Protein AF-A0A1I4DI89-F1 (afdb_monomer_lite)

Foldseek 3Di:
DCPVVVVVVVVVVVVVVVVVVVVVVVVVVVVVVVVVVVVVVVVVVVVVVVVVVVLVVLLVVLLVVLVVQLVVQLVVLLVLLVVLLVVLVVQFDFALDADPVSVVSQCPRPLNDPPCPDPCVPPPPPPPPDPDDPPLPPDDDPPSRCGNNNVSVVVSVVSSVVSSVVSVVVSVVSSCCSNVVDD

pLDDT: mean 76.22, std 13.28, range [42.88, 93.25]

Structure (mmCIF, N/CA/C/O backbone):
data_AF-A0A1I4DI89-F1
#
_entry.id   AF-A0A1I4DI89-F1
#
loop_
_atom_site.group_PDB
_atom_site.id
_atom_site.type_symbol
_atom_site.label_atom_id
_atom_site.label_alt_id
_atom_site.label_comp_id
_atom_site.label_asym_id
_atom_site.label_entity_id
_atom_site.label_seq_id
_atom_site.pdbx_PDB_ins_code
_atom_site.Cartn_x
_atom_site.Cartn_y
_atom_site.Cartn_z
_atom_site.occupancy
_atom_site.B_iso_or_equiv
_atom_site.auth_seq_id
_atom_site.auth_comp_id
_atom_site.auth_asym_id
_atom_site.auth_atom_id
_atom_site.pdbx_PDB_model_num
ATOM 1 N N . MET A 1 1 ? 67.198 -17.061 -73.806 1.00 53.53 1 MET A N 1
ATOM 2 C CA . MET A 1 1 ? 66.002 -17.248 -72.955 1.00 53.53 1 MET A CA 1
ATOM 3 C C . MET A 1 1 ? 66.073 -16.443 -71.632 1.00 53.53 1 MET A C 1
ATOM 5 O O . MET A 1 1 ? 66.069 -17.064 -70.581 1.00 53.53 1 MET A O 1
ATOM 9 N N . PRO A 1 2 ? 66.124 -15.089 -71.623 1.00 57.69 2 PRO A N 1
ATOM 10 C CA . PRO A 1 2 ? 66.008 -14.305 -70.373 1.00 57.69 2 PRO A CA 1
ATOM 11 C C . PRO A 1 2 ? 64.645 -13.605 -70.173 1.00 57.69 2 PRO A C 1
ATOM 13 O O . PRO A 1 2 ? 64.351 -13.119 -69.087 1.00 57.69 2 PRO A O 1
ATOM 16 N N . ILE A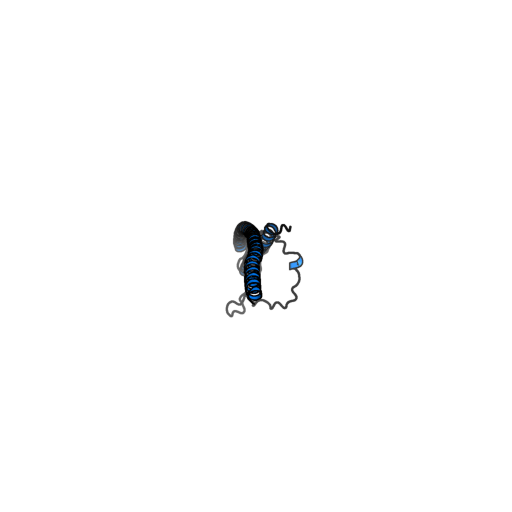 1 3 ? 63.791 -13.556 -71.202 1.00 60.09 3 ILE A N 1
ATOM 17 C CA . ILE A 1 3 ? 62.579 -12.714 -71.211 1.00 60.09 3 ILE A CA 1
ATOM 18 C C . ILE A 1 3 ? 61.465 -13.297 -70.313 1.00 60.09 3 ILE A C 1
ATOM 20 O O . ILE A 1 3 ? 60.725 -12.547 -69.686 1.00 60.09 3 ILE A O 1
ATOM 24 N N . LEU A 1 4 ? 61.396 -14.626 -70.160 1.00 61.16 4 LEU A N 1
ATOM 25 C CA . LEU A 1 4 ? 60.403 -15.305 -69.309 1.00 61.16 4 LEU A CA 1
ATOM 26 C C . LEU A 1 4 ? 60.582 -15.031 -67.801 1.00 61.16 4 LEU A C 1
ATOM 28 O O . LEU A 1 4 ? 59.594 -14.993 -67.073 1.00 61.16 4 LEU A O 1
ATOM 32 N N . GLY A 1 5 ? 61.811 -14.786 -67.329 1.00 71.12 5 GLY A N 1
ATOM 33 C CA . GLY A 1 5 ? 62.081 -14.519 -65.908 1.00 71.12 5 GLY A CA 1
ATOM 34 C C . GLY A 1 5 ? 61.616 -13.134 -65.444 1.00 71.12 5 GLY A C 1
ATOM 35 O O . GLY A 1 5 ? 61.120 -12.984 -64.330 1.00 71.12 5 GLY A O 1
ATOM 36 N N . VAL A 1 6 ? 61.713 -12.128 -66.319 1.00 77.06 6 VAL A N 1
ATOM 37 C CA . VAL A 1 6 ? 61.314 -10.744 -66.008 1.00 77.06 6 VAL A CA 1
ATOM 38 C C . VAL A 1 6 ? 59.792 -10.624 -65.900 1.00 77.06 6 VAL A C 1
ATOM 40 O O . VAL A 1 6 ? 59.288 -10.016 -64.959 1.00 77.06 6 VAL A O 1
ATOM 43 N N . TYR A 1 7 ? 59.047 -11.273 -66.801 1.00 81.00 7 TYR A N 1
ATOM 44 C CA . TYR A 1 7 ? 57.581 -11.290 -66.742 1.00 81.00 7 TYR A CA 1
ATOM 45 C C . TYR A 1 7 ? 57.049 -12.013 -65.499 1.00 81.00 7 TYR A C 1
ATOM 47 O O . TYR A 1 7 ? 56.111 -11.525 -64.871 1.00 81.00 7 TYR A O 1
ATOM 55 N N . GLY A 1 8 ? 57.675 -13.125 -65.093 1.00 81.44 8 GLY A N 1
ATOM 56 C CA . GLY A 1 8 ? 57.306 -13.825 -63.859 1.00 81.44 8 GLY A CA 1
ATOM 57 C C . GLY A 1 8 ? 57.465 -12.950 -62.609 1.00 81.44 8 GLY A C 1
ATOM 58 O O . GLY A 1 8 ? 56.590 -12.944 -61.744 1.00 81.44 8 GLY A O 1
ATOM 59 N N . MET A 1 9 ? 58.535 -12.150 -62.543 1.00 81.31 9 MET A N 1
ATOM 60 C CA . MET A 1 9 ? 58.777 -11.247 -61.414 1.00 81.31 9 MET A CA 1
ATOM 61 C C . MET A 1 9 ? 57.770 -10.086 -61.374 1.00 81.31 9 MET A C 1
ATOM 63 O O . MET A 1 9 ? 57.262 -9.750 -60.306 1.00 81.31 9 MET A O 1
ATOM 67 N N . ILE A 1 10 ? 57.421 -9.514 -62.531 1.00 83.31 10 ILE A N 1
ATOM 68 C CA . ILE A 1 10 ? 56.426 -8.433 -62.621 1.00 83.31 10 ILE A CA 1
ATOM 69 C C . ILE A 1 10 ? 55.045 -8.920 -62.159 1.00 83.31 10 ILE A C 1
ATOM 71 O O . ILE A 1 10 ? 54.380 -8.235 -61.383 1.00 83.31 10 ILE A O 1
ATOM 75 N N . VAL A 1 11 ? 54.625 -10.119 -62.574 1.00 84.00 11 VAL A N 1
ATOM 76 C CA . VAL A 1 11 ? 53.334 -10.695 -62.159 1.00 84.00 11 VAL A CA 1
ATOM 77 C C . VAL A 1 11 ? 53.300 -10.955 -60.651 1.00 84.00 11 VAL A C 1
ATOM 79 O O . VAL A 1 11 ? 52.317 -10.611 -59.997 1.00 84.00 11 VAL A O 1
ATOM 82 N N . ALA A 1 12 ? 54.380 -11.487 -60.071 1.00 80.88 12 ALA A N 1
ATOM 83 C CA . ALA A 1 12 ? 54.461 -11.714 -58.629 1.00 80.88 12 ALA A CA 1
ATOM 84 C C . ALA A 1 12 ? 54.354 -10.407 -57.821 1.00 80.88 12 ALA A C 1
ATOM 86 O O . ALA A 1 12 ? 53.650 -10.360 -56.812 1.00 80.88 12 ALA A O 1
ATOM 87 N N . ILE A 1 13 ? 54.990 -9.328 -58.292 1.00 82.19 13 ILE A N 1
ATOM 88 C CA . ILE A 1 13 ? 54.914 -8.005 -57.657 1.00 82.19 13 ILE A CA 1
ATOM 89 C C . ILE A 1 13 ? 53.491 -7.438 -57.741 1.00 82.19 13 ILE A C 1
ATOM 91 O O . ILE A 1 13 ? 52.970 -6.941 -56.743 1.00 82.19 13 ILE A O 1
ATOM 95 N N . LEU A 1 14 ? 52.826 -7.552 -58.894 1.00 80.75 14 LEU A N 1
ATOM 96 C CA . LEU A 1 14 ? 51.451 -7.069 -59.061 1.00 80.75 14 LEU A CA 1
ATOM 97 C C . LEU A 1 14 ? 50.453 -7.827 -58.173 1.00 80.75 14 LEU A C 1
ATOM 99 O O . LEU A 1 14 ? 49.572 -7.204 -57.581 1.00 80.75 14 LEU A O 1
ATOM 103 N N . ILE A 1 15 ? 50.617 -9.144 -58.016 1.00 80.50 15 ILE A N 1
ATOM 104 C CA . ILE A 1 15 ? 49.782 -9.953 -57.114 1.00 80.50 15 ILE A CA 1
ATOM 105 C C . ILE A 1 15 ? 50.032 -9.567 -55.649 1.00 80.50 15 ILE A C 1
ATOM 107 O O . ILE A 1 15 ? 49.076 -9.414 -54.889 1.00 80.50 15 ILE A O 1
ATOM 111 N N . ALA A 1 16 ? 51.290 -9.355 -55.249 1.00 77.44 16 ALA A N 1
ATOM 112 C CA . ALA A 1 16 ? 51.630 -8.959 -53.881 1.00 77.44 16 ALA A CA 1
ATOM 113 C C . ALA A 1 16 ? 51.066 -7.573 -53.514 1.00 77.44 16 ALA A C 1
ATOM 115 O O . ALA A 1 16 ? 50.508 -7.398 -52.428 1.00 77.44 16 ALA A O 1
ATOM 116 N N . ILE A 1 17 ? 51.149 -6.602 -54.431 1.00 77.25 17 ILE A N 1
ATOM 117 C CA . ILE A 1 17 ? 50.577 -5.261 -54.234 1.00 77.25 17 ILE A CA 1
ATOM 118 C C . ILE A 1 17 ? 49.043 -5.334 -54.203 1.00 77.25 17 ILE A C 1
ATOM 120 O O . ILE A 1 17 ? 48.422 -4.766 -53.303 1.00 77.25 17 ILE A O 1
ATOM 124 N N . GLY A 1 18 ? 48.429 -6.075 -55.132 1.00 73.38 18 GLY A N 1
ATOM 125 C CA . GLY A 1 18 ? 46.977 -6.265 -55.177 1.00 73.38 18 GLY A CA 1
ATOM 126 C C . GLY A 1 18 ? 46.422 -6.928 -53.911 1.00 73.38 18 GLY A C 1
ATOM 127 O O . GLY A 1 18 ? 45.433 -6.455 -53.350 1.00 73.38 18 GLY A O 1
ATOM 128 N N . GLY A 1 19 ? 47.094 -7.968 -53.408 1.00 74.62 19 GLY A N 1
ATOM 129 C CA . GLY A 1 19 ? 46.714 -8.659 -52.173 1.00 74.62 19 GLY A CA 1
ATOM 130 C C . GLY A 1 19 ? 46.839 -7.778 -50.925 1.00 74.62 19 GLY A C 1
ATOM 131 O O . GLY A 1 19 ? 45.929 -7.750 -50.096 1.00 74.62 19 GLY A O 1
ATOM 132 N N . GLY A 1 20 ? 47.926 -7.005 -50.811 1.00 72.38 20 GLY A N 1
ATOM 133 C CA . GLY A 1 20 ? 48.152 -6.114 -49.668 1.00 72.38 20 GLY A CA 1
ATOM 134 C C . GLY A 1 20 ? 47.151 -4.956 -49.583 1.00 72.38 20 GLY A C 1
ATOM 135 O O . GLY A 1 20 ? 46.676 -4.623 -48.495 1.00 72.38 20 GLY A O 1
ATOM 136 N N . VAL A 1 21 ? 46.792 -4.360 -50.726 1.00 76.94 21 VAL A N 1
ATOM 137 C CA . VAL A 1 21 ? 45.795 -3.277 -50.786 1.00 76.94 21 VAL A CA 1
ATOM 138 C C . VAL A 1 21 ? 44.382 -3.819 -50.550 1.00 76.94 21 VAL A C 1
ATOM 140 O O . VAL A 1 21 ? 43.627 -3.227 -49.779 1.00 76.94 21 VAL A O 1
ATOM 143 N N . GLY A 1 22 ? 44.041 -4.973 -51.134 1.00 74.81 22 GLY A N 1
ATOM 144 C CA . GLY A 1 22 ? 42.735 -5.609 -50.947 1.00 74.81 22 GLY A CA 1
ATOM 145 C C . GLY A 1 22 ? 42.428 -5.950 -49.483 1.00 74.81 22 GLY A C 1
ATOM 146 O O . GLY A 1 22 ? 41.329 -5.666 -49.008 1.00 74.81 22 GLY A O 1
ATOM 147 N N . TYR A 1 23 ? 43.409 -6.475 -48.739 1.00 76.00 23 TYR A N 1
ATOM 148 C CA . TYR A 1 23 ? 43.234 -6.814 -47.321 1.00 76.00 23 TYR A CA 1
ATOM 149 C C . TYR A 1 23 ? 42.947 -5.579 -46.455 1.00 76.00 23 TYR A C 1
ATOM 151 O O . TYR A 1 23 ? 42.021 -5.591 -45.645 1.00 76.00 23 TYR A O 1
ATOM 159 N N . LYS A 1 24 ? 43.685 -4.480 -46.667 1.00 75.44 24 LYS A N 1
ATOM 160 C CA . LYS A 1 24 ? 43.487 -3.232 -45.910 1.00 75.44 24 LYS A CA 1
ATOM 161 C C . LYS A 1 24 ? 42.138 -2.574 -46.180 1.00 75.44 24 LYS A C 1
ATOM 163 O O . LYS A 1 24 ? 41.540 -2.021 -45.263 1.00 75.44 24 LYS A O 1
ATOM 168 N N . ILE A 1 25 ? 41.659 -2.626 -47.423 1.00 79.62 25 ILE A N 1
ATOM 169 C CA . ILE A 1 25 ? 40.348 -2.073 -47.778 1.00 79.62 25 ILE A CA 1
ATOM 170 C C . ILE A 1 25 ? 39.237 -2.878 -47.088 1.00 79.62 25 ILE A C 1
ATOM 172 O O . ILE A 1 25 ? 38.353 -2.285 -46.474 1.00 79.62 25 ILE A O 1
ATOM 176 N N . ASN A 1 26 ? 39.312 -4.212 -47.121 1.00 78.69 26 ASN A N 1
ATOM 177 C CA . ASN A 1 26 ? 38.325 -5.078 -46.473 1.00 78.69 26 ASN A CA 1
ATOM 178 C C . ASN A 1 26 ? 38.279 -4.885 -44.944 1.00 78.69 26 ASN A C 1
ATOM 180 O O . ASN A 1 26 ? 37.201 -4.731 -44.374 1.00 78.69 26 ASN A O 1
ATOM 184 N N . ASP A 1 27 ? 39.441 -4.816 -44.291 1.00 77.69 27 ASP A N 1
ATOM 185 C CA . ASP A 1 27 ? 39.551 -4.588 -42.843 1.00 77.69 27 ASP A CA 1
ATOM 186 C C . ASP A 1 27 ? 39.003 -3.208 -42.422 1.00 77.69 27 ASP A C 1
ATOM 188 O O . ASP A 1 27 ? 38.313 -3.059 -41.408 1.00 77.69 27 ASP A O 1
ATOM 192 N N . HIS A 1 28 ? 39.209 -2.182 -43.256 1.00 76.69 28 HIS A N 1
ATOM 193 C CA . HIS A 1 28 ? 38.672 -0.848 -42.994 1.00 76.69 28 HIS A CA 1
ATOM 194 C C . HIS A 1 28 ? 37.136 -0.789 -43.098 1.00 76.69 28 HIS A C 1
ATOM 196 O O . HIS A 1 28 ? 36.488 -0.083 -42.319 1.00 76.69 28 HIS A O 1
ATOM 202 N N . PHE A 1 29 ? 36.531 -1.536 -44.026 1.00 77.75 29 PHE A N 1
ATOM 203 C CA . PHE A 1 29 ? 35.072 -1.645 -44.107 1.00 77.75 29 PHE A CA 1
ATOM 204 C C . PHE A 1 29 ? 34.492 -2.502 -42.972 1.00 77.75 29 PHE A C 1
ATOM 206 O O . PHE A 1 29 ? 33.477 -2.123 -42.386 1.00 77.75 29 PHE A O 1
ATOM 213 N N . ALA A 1 30 ? 35.158 -3.601 -42.602 1.00 75.88 30 ALA A N 1
ATOM 214 C CA . ALA A 1 30 ? 34.738 -4.457 -41.492 1.00 75.88 30 ALA A CA 1
ATOM 215 C C . ALA A 1 30 ? 34.727 -3.704 -40.147 1.00 75.88 30 ALA A C 1
ATOM 217 O O . ALA A 1 30 ? 33.738 -3.746 -39.415 1.00 75.88 30 ALA A O 1
ATOM 218 N N . SER A 1 31 ? 35.781 -2.939 -39.854 1.00 78.00 31 SER A N 1
ATOM 219 C CA . SER A 1 31 ? 35.895 -2.131 -38.628 1.00 78.00 31 SER A CA 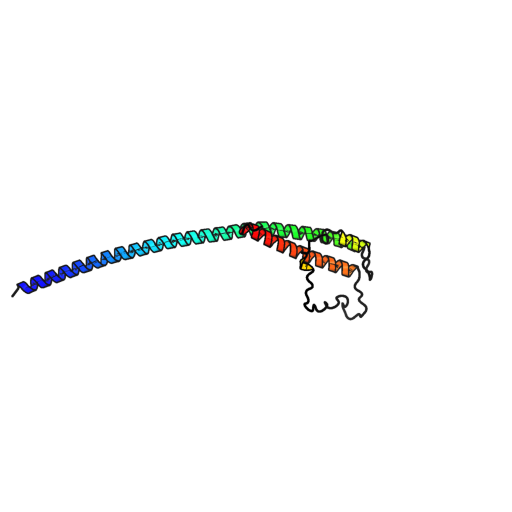1
ATOM 220 C C . SER A 1 31 ? 34.866 -0.994 -38.539 1.00 78.00 31 SER A C 1
ATOM 222 O O . SER A 1 31 ? 34.366 -0.691 -37.453 1.00 78.00 31 SER A O 1
ATOM 224 N N . ARG A 1 32 ? 34.469 -0.389 -39.667 1.00 77.75 32 ARG A N 1
ATOM 225 C CA . ARG A 1 32 ? 33.411 0.640 -39.684 1.00 77.75 32 ARG A CA 1
ATOM 226 C C . ARG A 1 32 ? 32.036 0.083 -39.334 1.00 77.75 32 ARG A C 1
ATOM 228 O O . ARG A 1 32 ? 31.318 0.696 -38.550 1.00 77.75 32 ARG A O 1
ATOM 235 N N . ASN A 1 33 ? 31.697 -1.089 -39.860 1.00 78.88 33 ASN A N 1
ATOM 236 C CA . ASN A 1 33 ? 30.418 -1.729 -39.551 1.00 78.88 33 ASN A CA 1
ATOM 237 C C . ASN A 1 33 ? 30.352 -2.178 -38.081 1.00 78.88 33 ASN A C 1
ATOM 239 O O . ASN A 1 33 ? 29.307 -2.056 -37.445 1.00 78.88 33 ASN A O 1
ATOM 243 N N . LEU A 1 34 ? 31.475 -2.643 -37.520 1.00 82.75 34 LEU A N 1
ATOM 244 C CA . LEU A 1 34 ? 31.559 -3.025 -36.106 1.00 82.75 34 LEU A CA 1
ATOM 245 C C . LEU A 1 34 ? 31.405 -1.823 -35.167 1.00 82.75 34 LEU A C 1
ATOM 247 O O . LEU A 1 34 ? 30.588 -1.870 -34.253 1.00 82.75 34 LEU A O 1
ATOM 251 N N . THR A 1 35 ? 32.112 -0.724 -35.429 1.00 80.19 35 THR A N 1
ATOM 252 C CA . THR A 1 35 ? 32.039 0.486 -34.585 1.00 80.19 35 THR A CA 1
ATOM 253 C C . THR A 1 35 ? 30.660 1.154 -34.617 1.00 80.19 35 THR A C 1
ATOM 255 O O . THR A 1 35 ? 30.193 1.649 -33.589 1.00 80.19 35 THR A O 1
ATOM 258 N N . GLN A 1 36 ? 29.960 1.130 -35.759 1.00 82.75 36 GLN A N 1
ATOM 259 C CA . GLN A 1 36 ? 28.564 1.581 -35.838 1.00 82.75 36 GLN A CA 1
ATOM 260 C C . GLN A 1 36 ? 27.631 0.700 -34.998 1.00 82.75 36 GLN A C 1
ATOM 262 O O . GLN A 1 36 ? 26.858 1.226 -34.199 1.00 82.75 36 GLN A O 1
ATOM 267 N N . CYS A 1 37 ? 27.763 -0.625 -35.105 1.00 84.69 37 CYS A N 1
ATOM 268 C CA . CYS A 1 37 ? 26.976 -1.576 -34.319 1.00 84.69 37 CYS A CA 1
ATOM 269 C C . CYS A 1 37 ? 27.210 -1.417 -32.804 1.00 84.69 37 CYS A C 1
ATOM 271 O O . CYS A 1 37 ? 26.263 -1.429 -32.016 1.00 84.69 37 CYS A O 1
ATOM 273 N N . GLU A 1 38 ? 28.460 -1.210 -32.380 1.00 88.88 38 GLU A N 1
ATOM 274 C CA . GLU A 1 38 ? 28.806 -0.949 -30.976 1.00 88.88 38 GLU A CA 1
ATOM 275 C C . GLU A 1 38 ? 28.182 0.355 -30.468 1.00 88.88 38 GLU A C 1
ATOM 277 O O . GLU A 1 38 ? 27.580 0.371 -29.393 1.00 88.88 38 GLU A O 1
ATOM 282 N N . THR A 1 39 ? 28.242 1.422 -31.267 1.00 88.88 39 THR A N 1
ATOM 283 C CA . THR A 1 39 ? 27.673 2.728 -30.901 1.00 88.88 39 THR A CA 1
ATOM 284 C C . THR A 1 39 ? 26.148 2.662 -30.771 1.00 88.88 39 THR A C 1
ATOM 286 O O . THR A 1 39 ? 25.584 3.147 -29.789 1.00 88.88 39 THR A O 1
ATOM 289 N N . GLU A 1 40 ? 25.460 2.024 -31.722 1.00 87.31 40 GLU A N 1
ATOM 290 C CA . GLU A 1 40 ? 24.007 1.821 -31.655 1.00 87.31 40 GLU A CA 1
ATOM 291 C C . GLU A 1 40 ? 23.613 0.972 -30.445 1.00 87.31 40 GLU A C 1
ATOM 293 O O . GLU A 1 40 ? 22.663 1.303 -29.730 1.00 87.31 40 GLU A O 1
ATOM 298 N N . LYS A 1 41 ? 24.381 -0.083 -30.153 1.00 88.62 41 LYS A N 1
ATOM 299 C CA . LYS A 1 41 ? 24.175 -0.911 -28.964 1.00 88.62 41 LYS A CA 1
ATOM 300 C C . LYS A 1 41 ? 24.325 -0.098 -27.680 1.00 88.62 41 LYS A C 1
ATOM 302 O O . LYS A 1 41 ? 23.497 -0.242 -26.784 1.00 88.62 41 LYS A O 1
ATOM 307 N N . GLU A 1 42 ? 25.337 0.759 -27.570 1.00 91.12 42 GLU A N 1
ATOM 308 C CA . GLU A 1 42 ? 25.514 1.621 -26.396 1.00 91.12 42 GLU A CA 1
ATOM 309 C C . GLU A 1 42 ? 24.353 2.602 -26.212 1.00 91.12 42 GLU A C 1
ATOM 311 O O . GLU A 1 42 ? 23.880 2.788 -25.087 1.00 91.12 42 GLU A O 1
ATOM 316 N N . ILE A 1 43 ? 23.860 3.199 -27.301 1.00 91.94 43 ILE A N 1
ATOM 317 C CA . ILE A 1 43 ? 22.691 4.088 -27.271 1.00 91.94 43 ILE A CA 1
ATOM 318 C C . ILE A 1 43 ? 21.457 3.313 -26.801 1.00 91.94 43 ILE A C 1
ATOM 320 O O . ILE A 1 43 ? 20.780 3.750 -25.872 1.00 91.94 43 ILE A O 1
ATOM 324 N N . MET A 1 44 ? 21.200 2.137 -27.375 1.00 88.31 44 MET A N 1
ATOM 325 C CA . MET A 1 44 ? 20.069 1.288 -26.995 1.00 88.31 44 MET A CA 1
ATOM 326 C C . MET A 1 44 ? 20.146 0.856 -25.527 1.00 88.31 44 MET A C 1
ATOM 328 O O . MET A 1 44 ? 19.158 0.953 -24.799 1.00 88.31 44 MET A O 1
ATOM 332 N N . VAL A 1 45 ? 21.325 0.451 -25.047 1.00 92.88 45 VAL A N 1
ATOM 333 C CA . VAL A 1 45 ? 21.539 0.097 -23.635 1.00 92.88 45 VAL A CA 1
ATOM 334 C C . VAL A 1 45 ? 21.259 1.290 -22.719 1.00 92.88 45 VAL A C 1
ATOM 336 O O . VAL A 1 45 ? 20.614 1.114 -21.685 1.00 92.88 45 VAL A O 1
ATOM 339 N N . ARG A 1 46 ? 21.697 2.503 -23.084 1.00 91.81 46 ARG A N 1
ATOM 340 C CA . ARG A 1 46 ? 21.410 3.724 -22.310 1.00 91.81 46 ARG A CA 1
ATOM 341 C C . ARG A 1 46 ? 19.916 4.032 -22.280 1.00 91.81 46 ARG A C 1
ATOM 343 O O . ARG A 1 46 ? 19.381 4.232 -21.197 1.00 91.81 46 ARG A O 1
ATOM 350 N N . VAL A 1 47 ? 19.236 3.988 -23.426 1.00 93.25 47 VAL A N 1
ATOM 351 C CA . VAL A 1 47 ? 17.787 4.233 -23.518 1.00 93.25 47 VAL A CA 1
ATOM 352 C C . VAL A 1 47 ? 17.008 3.240 -22.656 1.00 93.25 47 VAL A C 1
ATOM 354 O O . VAL A 1 47 ? 16.175 3.651 -21.849 1.00 93.25 47 VAL A O 1
ATOM 357 N N . HIS A 1 48 ? 17.318 1.944 -22.748 1.00 89.00 48 HIS A N 1
ATOM 358 C CA . HIS A 1 48 ? 16.664 0.927 -21.924 1.00 89.00 48 HIS A CA 1
ATOM 359 C C . HIS A 1 48 ? 16.969 1.090 -20.433 1.00 89.00 48 HIS A C 1
ATOM 361 O O . HIS A 1 48 ? 16.080 0.906 -19.600 1.00 89.00 48 HIS A O 1
ATOM 367 N N . ARG A 1 49 ? 18.203 1.465 -20.075 1.00 90.44 49 ARG A N 1
ATOM 368 C CA . ARG A 1 49 ? 18.577 1.734 -18.681 1.00 90.44 49 ARG A CA 1
ATOM 369 C C . ARG A 1 49 ? 17.840 2.949 -18.130 1.00 90.44 49 ARG A C 1
ATOM 371 O O . ARG A 1 49 ? 17.363 2.898 -16.996 1.00 90.44 49 ARG A O 1
ATOM 378 N N . ASP A 1 50 ? 17.718 4.013 -18.912 1.00 93.12 50 ASP A N 1
ATOM 379 C CA . ASP A 1 50 ? 17.004 5.225 -18.519 1.00 93.12 50 ASP A CA 1
ATOM 380 C C . ASP A 1 50 ? 15.509 4.953 -18.366 1.00 93.12 50 ASP A C 1
ATOM 382 O O . ASP A 1 50 ? 14.897 5.384 -17.387 1.00 93.12 50 ASP A O 1
ATOM 386 N N . GLU A 1 51 ? 14.916 4.187 -19.282 1.00 91.31 51 GLU A N 1
ATOM 387 C CA . GLU A 1 51 ? 13.519 3.777 -19.188 1.00 91.31 51 GLU A CA 1
ATOM 388 C C . GLU A 1 51 ? 13.270 2.899 -17.952 1.00 91.31 51 GLU A C 1
ATOM 390 O O . GLU A 1 51 ? 12.349 3.170 -17.177 1.00 91.31 51 GLU A O 1
ATOM 395 N N . ALA A 1 52 ? 14.122 1.898 -17.710 1.00 88.06 52 ALA A N 1
ATOM 396 C CA . ALA A 1 52 ? 14.048 1.057 -16.518 1.00 88.06 52 ALA A CA 1
ATOM 397 C C . ALA A 1 52 ? 14.195 1.888 -15.233 1.00 88.06 52 ALA A C 1
ATOM 399 O O . ALA A 1 52 ? 13.404 1.738 -14.302 1.00 88.06 52 ALA A O 1
ATOM 400 N N . THR A 1 53 ? 15.143 2.828 -15.204 1.00 92.75 53 THR A N 1
ATOM 401 C CA . THR A 1 53 ? 15.365 3.724 -14.059 1.00 92.75 53 THR A CA 1
ATOM 402 C C . THR A 1 53 ? 14.150 4.616 -13.810 1.00 92.75 53 THR A C 1
ATOM 404 O O . THR A 1 53 ? 13.733 4.777 -12.664 1.00 92.75 53 THR A O 1
ATOM 407 N N . ARG A 1 54 ? 13.524 5.155 -14.865 1.00 91.06 54 ARG A N 1
ATOM 408 C CA . ARG A 1 54 ? 12.287 5.946 -14.747 1.00 91.06 54 ARG A CA 1
ATOM 409 C C . ARG A 1 54 ? 11.136 5.118 -14.185 1.00 91.06 54 ARG A C 1
ATOM 411 O O . ARG A 1 54 ? 10.425 5.606 -13.310 1.00 91.06 54 ARG A O 1
ATOM 418 N N . ARG A 1 55 ? 10.963 3.876 -14.650 1.00 87.25 55 ARG A N 1
ATOM 419 C CA . ARG A 1 55 ? 9.923 2.963 -14.145 1.00 87.25 55 ARG A CA 1
ATOM 420 C C . ARG A 1 55 ? 10.140 2.629 -12.669 1.00 87.25 55 ARG A C 1
ATOM 422 O O . ARG A 1 55 ? 9.199 2.742 -11.890 1.00 87.25 55 ARG A O 1
ATOM 429 N N . ILE A 1 56 ? 11.373 2.301 -12.277 1.00 90.06 56 ILE A N 1
ATOM 430 C CA . ILE A 1 56 ? 11.728 2.020 -10.877 1.00 90.06 56 ILE A CA 1
ATOM 431 C C . ILE A 1 56 ? 11.505 3.257 -10.003 1.00 90.06 56 ILE A C 1
ATOM 433 O O . ILE A 1 56 ? 10.892 3.147 -8.948 1.00 90.06 56 ILE A O 1
ATOM 437 N N . LYS A 1 57 ? 11.931 4.444 -10.452 1.00 91.31 57 LYS A N 1
ATOM 438 C CA . LYS A 1 57 ? 11.731 5.695 -9.711 1.00 91.31 57 LYS A CA 1
ATOM 439 C C . LYS A 1 57 ? 10.248 6.014 -9.517 1.00 91.31 57 LYS A C 1
ATOM 441 O O . LYS A 1 57 ? 9.835 6.309 -8.402 1.00 91.31 57 LYS A O 1
ATOM 446 N N . LYS A 1 58 ? 9.437 5.899 -10.574 1.00 89.38 58 LYS A N 1
ATOM 447 C CA . LYS A 1 58 ? 7.983 6.103 -10.492 1.00 89.38 58 LYS A CA 1
ATOM 448 C C . LYS A 1 58 ? 7.333 5.107 -9.527 1.00 89.38 58 LYS A C 1
ATOM 450 O O . LYS A 1 58 ? 6.461 5.489 -8.752 1.00 89.38 58 LYS A O 1
ATOM 455 N N . ALA A 1 59 ? 7.766 3.846 -9.561 1.00 87.75 59 ALA A N 1
ATOM 456 C CA . ALA A 1 59 ? 7.282 2.829 -8.638 1.00 87.75 59 ALA A CA 1
ATOM 457 C C . ALA A 1 59 ? 7.673 3.140 -7.186 1.00 87.75 59 ALA A C 1
ATOM 459 O O . ALA A 1 59 ? 6.812 3.065 -6.319 1.00 87.75 59 ALA A O 1
ATOM 460 N N . ALA A 1 60 ? 8.917 3.557 -6.931 1.00 89.00 60 ALA A N 1
ATOM 461 C CA . ALA A 1 60 ? 9.390 3.942 -5.601 1.00 89.00 60 ALA A CA 1
ATOM 462 C C . ALA A 1 60 ? 8.615 5.143 -5.034 1.00 89.00 60 ALA A C 1
ATOM 464 O O . ALA A 1 60 ? 8.098 5.069 -3.925 1.00 89.00 60 ALA A O 1
ATOM 465 N N . GLU A 1 61 ? 8.436 6.206 -5.825 1.00 90.00 61 GLU A N 1
ATOM 466 C CA . GLU A 1 61 ? 7.660 7.384 -5.411 1.00 90.00 61 GLU A CA 1
ATOM 467 C C . GLU A 1 61 ? 6.186 7.049 -5.125 1.00 90.00 61 GLU A C 1
ATOM 469 O O . GLU A 1 61 ? 5.571 7.656 -4.246 1.00 90.00 61 GLU A O 1
ATOM 474 N N . SER A 1 62 ? 5.605 6.103 -5.872 1.00 90.06 62 SER A N 1
ATOM 475 C CA . SER A 1 62 ? 4.254 5.593 -5.611 1.00 90.06 62 SER A CA 1
ATOM 476 C C . SER A 1 62 ? 4.212 4.805 -4.298 1.00 90.06 62 SER A C 1
ATOM 478 O O . SER A 1 62 ? 3.363 5.068 -3.448 1.00 90.06 62 SER A O 1
ATOM 480 N N . THR A 1 63 ? 5.170 3.897 -4.090 1.00 88.75 63 THR A N 1
ATOM 481 C CA . THR A 1 63 ? 5.293 3.093 -2.867 1.00 88.75 63 THR A CA 1
ATOM 482 C C . THR A 1 63 ? 5.438 3.959 -1.617 1.00 88.75 63 THR A C 1
ATOM 484 O O . THR A 1 63 ? 4.710 3.734 -0.656 1.00 88.75 63 THR A O 1
ATOM 487 N N . ASP A 1 64 ? 6.303 4.977 -1.622 1.00 88.75 64 ASP A N 1
ATOM 488 C CA . ASP A 1 64 ? 6.520 5.840 -0.450 1.00 88.75 64 ASP A CA 1
ATOM 489 C C . ASP A 1 64 ? 5.237 6.573 -0.030 1.00 88.75 64 ASP A C 1
ATOM 491 O O . ASP A 1 64 ? 4.889 6.627 1.154 1.00 88.75 64 ASP A O 1
ATOM 495 N N . LYS A 1 65 ? 4.488 7.098 -1.008 1.00 86.62 65 LYS A N 1
ATOM 496 C CA . LYS A 1 65 ? 3.205 7.777 -0.762 1.00 86.62 65 LYS A CA 1
ATOM 497 C C . LYS A 1 65 ? 2.165 6.824 -0.186 1.00 86.62 65 LYS A C 1
ATOM 499 O O . LYS A 1 65 ? 1.481 7.164 0.779 1.00 86.62 65 LYS A O 1
ATOM 504 N N . VAL A 1 66 ? 2.061 5.637 -0.773 1.00 90.62 66 VAL A N 1
ATOM 505 C CA . VAL A 1 66 ? 1.100 4.612 -0.366 1.00 90.62 66 VAL A CA 1
ATOM 506 C C . VAL A 1 66 ? 1.434 4.067 1.024 1.00 90.62 66 VAL A C 1
ATOM 508 O O . VAL A 1 66 ? 0.534 3.886 1.839 1.00 90.62 66 VAL A O 1
ATOM 511 N N . MET A 1 67 ? 2.713 3.880 1.357 1.00 89.25 67 MET A N 1
ATOM 512 C CA . MET A 1 67 ? 3.112 3.416 2.688 1.00 89.25 67 MET A CA 1
ATOM 513 C C . MET A 1 67 ? 2.751 4.413 3.787 1.00 89.25 67 MET A C 1
ATOM 515 O O . MET A 1 67 ? 2.228 4.006 4.824 1.00 89.25 67 MET A O 1
ATOM 519 N N . ALA A 1 68 ? 2.962 5.711 3.560 1.00 88.31 68 ALA A N 1
ATOM 520 C CA . ALA A 1 68 ? 2.535 6.737 4.509 1.00 88.31 68 ALA A CA 1
ATOM 521 C C . ALA A 1 68 ? 1.008 6.733 4.705 1.00 88.31 68 ALA A C 1
ATOM 523 O O . ALA A 1 68 ? 0.521 6.874 5.828 1.00 88.31 68 ALA A O 1
ATOM 524 N N . TYR A 1 69 ? 0.248 6.530 3.624 1.00 87.25 69 TYR A N 1
ATOM 525 C CA . TYR A 1 69 ? -1.206 6.399 3.685 1.00 87.25 69 TYR A CA 1
ATOM 526 C C . TYR A 1 69 ? -1.639 5.182 4.516 1.00 87.25 69 TYR A C 1
ATOM 528 O O . TYR A 1 69 ? -2.420 5.339 5.455 1.00 87.25 69 TYR A O 1
ATOM 536 N N . VAL A 1 70 ? -1.090 3.996 4.234 1.00 88.25 70 VAL A N 1
ATOM 537 C CA . VAL A 1 70 ? -1.409 2.750 4.955 1.00 88.25 70 VAL A CA 1
ATOM 538 C C . VAL A 1 70 ? -1.143 2.881 6.445 1.00 88.25 70 VAL A C 1
ATOM 540 O O . VAL A 1 70 ? -2.013 2.556 7.246 1.00 88.25 70 VAL A O 1
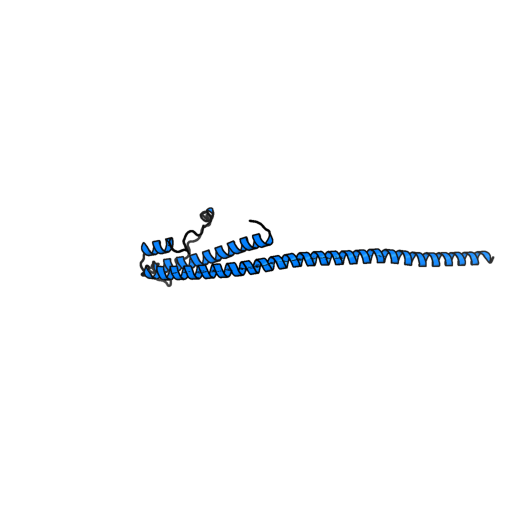ATOM 543 N N . MET A 1 71 ? 0.034 3.386 6.820 1.00 89.19 71 MET A N 1
ATOM 544 C CA . MET A 1 71 ? 0.417 3.505 8.229 1.00 89.19 71 MET A CA 1
ATOM 545 C C . MET A 1 71 ? -0.534 4.428 8.994 1.00 89.19 71 MET A C 1
ATOM 547 O O . MET A 1 71 ? -0.974 4.084 10.087 1.00 89.19 71 MET A O 1
ATOM 551 N N . ASN A 1 72 ? -0.928 5.552 8.391 1.00 89.06 72 ASN A N 1
ATOM 552 C CA . ASN A 1 72 ? -1.903 6.456 8.999 1.00 89.06 72 ASN A CA 1
ATOM 553 C C . ASN A 1 72 ? -3.297 5.823 9.113 1.00 89.06 72 ASN A C 1
ATOM 555 O O . ASN A 1 72 ? -3.978 6.022 10.117 1.00 89.06 72 ASN A O 1
ATOM 559 N N . ARG A 1 73 ? -3.737 5.056 8.107 1.00 86.12 73 ARG A N 1
ATOM 560 C CA . ARG A 1 73 ? -5.050 4.391 8.126 1.00 86.12 73 ARG A CA 1
ATOM 561 C C . ARG A 1 73 ? -5.121 3.279 9.166 1.00 86.12 73 ARG A C 1
ATOM 563 O O . ARG A 1 73 ? -6.125 3.196 9.866 1.00 86.12 73 ARG A O 1
ATOM 570 N N . ILE A 1 74 ? -4.067 2.473 9.288 1.00 86.25 74 ILE A N 1
ATOM 571 C CA . ILE A 1 74 ? -3.975 1.424 10.311 1.00 86.25 74 ILE A CA 1
ATOM 572 C C . ILE A 1 74 ? -3.960 2.054 11.707 1.00 86.25 74 ILE A C 1
ATOM 574 O O . ILE A 1 74 ? -4.762 1.658 12.544 1.00 86.25 74 ILE A O 1
ATOM 578 N N . ALA A 1 75 ? -3.136 3.082 11.936 1.00 87.75 75 ALA A N 1
ATOM 579 C CA . ALA A 1 75 ? -3.053 3.745 13.239 1.00 87.75 75 ALA A CA 1
ATOM 580 C C . ALA A 1 75 ? -4.385 4.392 13.667 1.00 87.75 75 ALA A C 1
ATOM 582 O O . ALA A 1 75 ? -4.789 4.295 14.827 1.00 87.75 75 ALA A O 1
ATOM 583 N N . GLU A 1 76 ? -5.100 5.033 12.737 1.00 87.00 76 GLU A N 1
ATOM 584 C CA . GLU A 1 76 ? -6.419 5.606 13.023 1.00 87.00 76 GLU A CA 1
ATOM 585 C C . GLU A 1 76 ? -7.458 4.514 13.325 1.00 87.00 76 GLU A C 1
ATOM 587 O O . GLU A 1 76 ? -8.243 4.651 14.264 1.00 87.00 76 GLU A O 1
ATOM 592 N N . ALA A 1 77 ? -7.442 3.407 12.577 1.00 82.38 77 ALA A N 1
ATOM 593 C CA . ALA A 1 77 ? -8.336 2.279 12.824 1.00 82.38 77 ALA A CA 1
ATOM 594 C C . ALA A 1 77 ? -8.055 1.599 14.174 1.00 82.38 77 ALA A C 1
ATOM 596 O O . ALA A 1 77 ? -8.993 1.269 14.896 1.00 82.38 77 ALA A O 1
ATOM 597 N N . GLU A 1 78 ? -6.784 1.436 14.547 1.00 85.06 78 GLU A N 1
ATOM 598 C CA . GLU A 1 78 ? -6.369 0.897 15.846 1.00 85.06 78 GLU A CA 1
ATOM 599 C C . GLU A 1 78 ? -6.898 1.766 16.993 1.00 85.06 78 GLU A C 1
ATOM 601 O O . GLU A 1 78 ? -7.504 1.260 17.940 1.00 85.06 78 GLU A O 1
ATOM 606 N N . LYS A 1 79 ? -6.772 3.093 16.872 1.00 87.12 79 LYS A N 1
ATOM 607 C CA . LYS A 1 79 ? -7.304 4.034 17.861 1.00 87.12 79 LYS A CA 1
ATOM 608 C C . LYS A 1 79 ? -8.825 3.924 18.000 1.00 87.12 79 LYS A C 1
ATOM 610 O O . LYS A 1 79 ? -9.326 3.803 19.118 1.00 87.12 79 LYS A O 1
ATOM 615 N N . GLN A 1 80 ? -9.556 3.927 16.884 1.00 84.62 80 GLN A N 1
ATOM 616 C CA . GLN A 1 80 ? -11.018 3.799 16.887 1.00 84.62 80 GLN A CA 1
ATOM 617 C C . GLN A 1 80 ? -11.473 2.450 17.464 1.00 84.62 80 GLN A C 1
ATOM 619 O O . GLN A 1 80 ? -12.430 2.395 18.238 1.00 84.62 80 GLN A O 1
ATOM 624 N N . ASN A 1 81 ? -10.755 1.368 17.150 1.00 82.44 81 ASN A N 1
ATOM 625 C CA . ASN A 1 81 ? -10.982 0.051 17.741 1.00 82.44 81 ASN A CA 1
ATOM 626 C C . ASN A 1 81 ? -10.755 0.065 19.252 1.00 82.44 81 ASN A C 1
ATOM 628 O O . ASN A 1 81 ? -11.569 -0.474 20.001 1.00 82.44 81 ASN A O 1
ATOM 632 N N . GLN A 1 82 ? -9.680 0.694 19.724 1.00 84.88 82 GLN A N 1
ATOM 633 C CA . GLN A 1 82 ? -9.383 0.766 21.149 1.00 84.88 82 GLN A CA 1
ATOM 634 C C . GLN A 1 82 ? -10.451 1.558 21.915 1.00 84.88 82 GLN A C 1
ATOM 636 O O . GLN A 1 82 ? -10.862 1.149 23.005 1.00 84.88 82 GLN A O 1
ATOM 641 N N . GLU A 1 83 ? -10.934 2.663 21.347 1.00 86.25 83 GLU A N 1
ATOM 642 C CA . GLU A 1 83 ? -12.041 3.446 21.904 1.00 86.25 83 GLU A CA 1
ATOM 643 C C . GLU A 1 83 ? -13.328 2.610 21.983 1.00 86.25 83 GLU A C 1
ATOM 645 O O . GLU A 1 83 ? -13.929 2.521 23.057 1.00 86.25 83 GLU A O 1
ATOM 650 N N . ALA A 1 84 ? -13.682 1.901 20.906 1.00 81.00 84 ALA A N 1
ATOM 651 C CA . ALA A 1 84 ? -14.844 1.013 20.876 1.00 81.00 84 ALA A CA 1
ATOM 652 C C . ALA A 1 84 ? -14.721 -0.148 21.878 1.00 81.00 84 ALA A C 1
ATOM 654 O O . ALA A 1 84 ? -15.670 -0.444 22.602 1.00 81.00 84 ALA A O 1
ATOM 655 N N . ARG A 1 85 ? -13.543 -0.776 22.003 1.00 82.94 85 ARG A N 1
ATOM 656 C CA . ARG A 1 85 ? -13.281 -1.826 23.007 1.00 82.94 85 ARG A CA 1
ATOM 657 C C . ARG A 1 85 ? -13.435 -1.294 24.429 1.00 82.94 85 ARG A C 1
ATOM 659 O O . ARG A 1 85 ? -14.012 -1.968 25.282 1.00 82.94 85 ARG A O 1
ATOM 666 N N . ASN A 1 86 ? -12.927 -0.094 24.700 1.00 84.94 86 ASN A N 1
ATOM 667 C CA . ASN A 1 86 ? -13.061 0.543 26.008 1.00 84.94 86 ASN A CA 1
ATOM 668 C C . ASN A 1 86 ? -14.522 0.879 26.332 1.00 84.94 86 ASN A C 1
ATOM 670 O O . ASN A 1 86 ? -14.924 0.791 27.492 1.00 84.94 86 ASN A O 1
ATOM 674 N N . GLU A 1 87 ? -15.319 1.250 25.332 1.00 83.44 87 GLU A N 1
ATOM 675 C CA . GLU A 1 87 ? -16.751 1.470 25.499 1.00 83.44 87 GLU A CA 1
ATOM 676 C C . GLU A 1 87 ? -17.508 0.154 25.720 1.00 83.44 87 GLU A C 1
ATOM 678 O O . GLU A 1 87 ? -18.280 0.052 26.672 1.00 83.44 87 GLU A O 1
ATOM 683 N N . LEU A 1 88 ? -17.216 -0.890 24.941 1.00 82.31 88 LEU A N 1
ATOM 684 C CA . LEU A 1 88 ? -17.811 -2.220 25.103 1.00 82.31 88 LEU A CA 1
ATOM 685 C C . LEU A 1 88 ? -17.536 -2.825 26.480 1.00 82.31 88 LEU A C 1
ATOM 687 O O . LEU A 1 88 ? -18.429 -3.438 27.064 1.00 82.31 88 LEU A O 1
ATOM 691 N N . LYS A 1 89 ? -16.348 -2.599 27.052 1.00 82.88 89 LYS A N 1
ATOM 692 C CA . LYS A 1 89 ? -16.018 -3.014 28.428 1.00 82.88 89 LYS A CA 1
ATOM 693 C C . LYS A 1 89 ? -16.943 -2.418 29.492 1.00 82.88 89 LYS A C 1
ATOM 695 O O . LYS A 1 89 ? -17.067 -2.992 30.564 1.00 82.88 89 LYS A O 1
ATOM 700 N N . LYS A 1 90 ? -17.597 -1.282 29.225 1.00 84.06 90 LYS A N 1
ATOM 701 C CA . LYS A 1 90 ? -18.568 -0.683 30.160 1.00 84.06 90 LYS A CA 1
ATOM 702 C C . LYS A 1 90 ? -19.913 -1.413 30.149 1.00 84.06 90 LYS A C 1
ATOM 704 O O . LYS A 1 90 ? -20.649 -1.332 31.126 1.00 84.06 90 LYS A O 1
ATOM 709 N N . TYR A 1 91 ? -20.228 -2.104 29.052 1.00 82.06 91 TYR A N 1
ATOM 710 C CA . TYR A 1 91 ? -21.521 -2.757 28.816 1.00 82.06 91 TYR A CA 1
ATOM 711 C C . TYR A 1 91 ? -21.448 -4.290 28.796 1.00 82.06 91 TYR A C 1
ATOM 713 O O . TYR A 1 91 ? -22.490 -4.948 28.721 1.00 82.06 91 TYR A O 1
ATOM 721 N N . THR A 1 92 ? -20.237 -4.846 28.863 1.00 83.00 92 THR A N 1
ATOM 722 C CA . THR A 1 92 ? -19.967 -6.280 28.995 1.00 83.00 92 THR A CA 1
ATOM 723 C C . THR A 1 92 ? -19.606 -6.583 30.442 1.00 83.00 92 THR A C 1
ATOM 725 O O . THR A 1 92 ? -18.806 -5.882 31.057 1.00 83.00 92 THR A O 1
ATOM 728 N N . THR A 1 93 ? -20.275 -7.572 31.032 1.00 81.25 93 THR A N 1
ATOM 729 C CA . THR A 1 93 ? -20.150 -7.877 32.474 1.00 81.25 93 THR A CA 1
ATOM 730 C C . THR A 1 93 ? -19.824 -9.344 32.747 1.00 81.25 93 THR A C 1
ATOM 732 O O . THR A 1 93 ? -19.924 -9.797 33.884 1.00 81.25 93 THR A O 1
ATOM 735 N N . GLY A 1 94 ? -19.414 -10.089 31.718 1.00 76.00 94 GLY A N 1
ATOM 736 C CA . GLY A 1 94 ? -19.140 -11.522 31.795 1.00 76.00 94 GLY A CA 1
ATOM 737 C C . GLY A 1 94 ? -20.413 -12.367 31.736 1.00 76.00 94 GLY A C 1
ATOM 738 O O . GLY A 1 94 ? -20.452 -13.459 32.292 1.00 76.00 94 GLY A O 1
ATOM 739 N N . ARG A 1 95 ? -21.480 -11.850 31.114 1.00 77.88 95 ARG A N 1
ATOM 740 C CA . ARG A 1 95 ? -22.773 -12.541 30.996 1.00 77.88 95 ARG A CA 1
ATOM 741 C C . ARG A 1 95 ? -22.781 -13.480 29.798 1.00 77.88 95 ARG A C 1
ATOM 743 O O . ARG A 1 95 ? -22.163 -13.186 28.785 1.00 77.88 95 ARG A O 1
ATOM 750 N N . ASP A 1 96 ? -23.601 -14.522 29.858 1.00 72.00 96 ASP A N 1
ATOM 751 C CA . ASP A 1 96 ? -23.760 -15.504 28.772 1.00 72.00 96 ASP A CA 1
ATOM 752 C C . ASP A 1 96 ? -24.313 -14.909 27.463 1.00 72.00 96 ASP A C 1
ATOM 754 O O . ASP A 1 96 ? -24.247 -15.530 26.406 1.00 72.00 96 ASP A O 1
ATOM 758 N N . CYS A 1 97 ? -24.917 -13.718 27.513 1.00 73.06 97 CYS A N 1
ATOM 759 C CA . CYS A 1 97 ? -25.535 -13.070 26.359 1.00 73.06 97 CYS A CA 1
ATOM 760 C C . CYS A 1 97 ? -25.080 -11.618 26.233 1.00 73.06 97 CYS A C 1
ATOM 762 O O . CYS A 1 97 ? -25.085 -10.867 27.211 1.00 73.06 97 CYS A O 1
ATOM 764 N N . LEU A 1 98 ? -24.790 -11.207 24.997 1.00 74.56 98 LEU A N 1
ATOM 765 C CA . LEU A 1 98 ? -24.450 -9.829 24.661 1.00 74.56 98 LEU A CA 1
ATOM 766 C C . LEU A 1 98 ? -25.635 -8.890 24.947 1.00 74.56 98 LEU A C 1
ATOM 768 O O . LEU A 1 98 ? -26.756 -9.121 24.485 1.00 74.56 98 LEU A O 1
ATOM 772 N N . SER A 1 99 ? -25.392 -7.824 25.711 1.00 77.12 99 SER A N 1
ATOM 773 C CA . SER A 1 99 ? -26.420 -6.841 26.061 1.00 77.12 99 SER A CA 1
ATOM 774 C C . SER A 1 99 ? -26.862 -6.010 24.845 1.00 77.12 99 SER A C 1
ATOM 776 O O . SER A 1 99 ? -26.112 -5.823 23.885 1.00 77.12 99 SER A O 1
ATOM 778 N N . GLY A 1 100 ? -28.094 -5.490 24.877 1.00 77.25 100 GLY A N 1
ATOM 779 C CA . GLY A 1 100 ? -28.602 -4.609 23.817 1.00 77.25 100 GLY A CA 1
ATOM 780 C C . GLY A 1 100 ? -27.770 -3.331 23.658 1.00 77.25 100 GLY A C 1
ATOM 781 O O . GLY A 1 100 ? -27.527 -2.894 22.536 1.00 77.25 100 GLY A O 1
ATOM 782 N N . ASP A 1 101 ? -27.259 -2.782 24.763 1.00 79.00 101 ASP A N 1
ATOM 783 C CA . ASP A 1 101 ? -26.359 -1.626 24.733 1.00 79.00 101 ASP A CA 1
ATOM 784 C C . ASP A 1 101 ? -25.007 -1.960 24.100 1.00 79.00 101 ASP A C 1
ATOM 786 O O . ASP A 1 101 ? -24.538 -1.200 23.257 1.00 79.00 101 ASP A O 1
ATOM 790 N N . ALA A 1 102 ? -24.425 -3.125 24.408 1.00 78.25 102 ALA A N 1
ATOM 791 C CA . ALA A 1 102 ? -23.208 -3.582 23.739 1.00 78.25 102 ALA A CA 1
ATOM 792 C C . ALA A 1 102 ? -23.427 -3.763 22.226 1.00 78.25 102 ALA A C 1
ATOM 794 O O . ALA A 1 102 ? -22.583 -3.353 21.432 1.00 78.25 102 ALA A O 1
ATOM 795 N N . ARG A 1 103 ? -24.588 -4.287 21.803 1.00 77.88 103 ARG A N 1
ATOM 796 C CA . ARG A 1 103 ? -24.953 -4.367 20.375 1.00 77.88 103 ARG A CA 1
ATOM 797 C C . ARG A 1 103 ? -25.058 -2.994 19.718 1.00 77.88 103 ARG A C 1
ATOM 799 O O . ARG A 1 103 ? -24.565 -2.820 18.611 1.00 77.88 103 ARG A O 1
ATOM 806 N N . ARG A 1 104 ? -25.653 -2.012 20.395 1.00 79.31 104 ARG A N 1
ATOM 807 C CA . ARG A 1 104 ? -25.756 -0.642 19.875 1.00 79.31 104 ARG A CA 1
ATOM 808 C C . ARG A 1 104 ? -24.384 0.014 19.717 1.00 79.31 104 ARG A C 1
ATOM 810 O O . ARG A 1 104 ? -24.148 0.665 18.705 1.00 79.31 104 ARG A O 1
ATOM 817 N N . VAL A 1 105 ? -23.477 -0.187 20.676 1.00 78.94 105 VAL A N 1
ATOM 818 C CA . VAL A 1 105 ? -22.086 0.286 20.565 1.00 78.94 105 VAL A CA 1
ATOM 819 C C . VAL A 1 105 ? -21.420 -0.338 19.341 1.00 78.94 105 VAL A C 1
ATOM 821 O O . VAL A 1 105 ? -20.875 0.402 18.528 1.00 78.94 105 VAL A O 1
ATOM 824 N N . LEU A 1 106 ? -21.556 -1.654 19.139 1.00 76.31 106 LEU A N 1
ATOM 825 C CA . LEU A 1 106 ? -21.043 -2.339 17.945 1.00 76.31 106 LEU A CA 1
ATOM 826 C C . LEU A 1 106 ? -21.623 -1.786 16.639 1.00 76.31 106 LEU A C 1
ATOM 828 O O . LEU A 1 106 ? -20.877 -1.568 15.697 1.00 76.31 106 LEU A O 1
ATOM 832 N N . GLU A 1 107 ? -22.927 -1.526 16.569 1.00 74.81 107 GLU A N 1
ATOM 833 C CA . GLU A 1 107 ? -23.557 -0.974 15.360 1.00 74.81 107 GLU A CA 1
ATOM 834 C C . GLU A 1 107 ? -23.130 0.474 15.068 1.00 74.81 107 GLU A C 1
ATOM 836 O O . GLU A 1 107 ? -23.091 0.892 13.910 1.00 74.81 107 GLU A O 1
ATOM 841 N N . SER A 1 108 ? -22.826 1.250 16.112 1.00 73.31 108 SER A N 1
ATOM 842 C CA . SER A 1 108 ? -22.460 2.668 15.999 1.00 73.31 108 SER A CA 1
ATOM 843 C C . SER A 1 108 ? -20.963 2.919 15.826 1.00 73.31 108 SER A C 1
ATOM 845 O O . SER A 1 108 ? -20.573 3.981 15.337 1.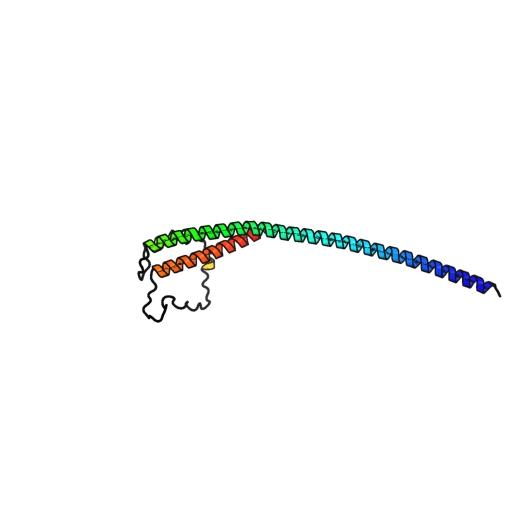00 73.31 108 SER A O 1
ATOM 847 N N . ALA A 1 109 ? -20.123 1.968 16.233 1.00 70.50 109 ALA A N 1
ATOM 848 C CA . ALA A 1 109 ? -18.686 2.158 16.255 1.00 70.50 109 ALA A CA 1
ATOM 849 C C . ALA A 1 109 ? -18.136 2.227 14.817 1.00 70.50 109 ALA A C 1
ATOM 851 O O . ALA A 1 109 ? -18.391 1.322 14.021 1.00 70.50 109 ALA A O 1
ATOM 852 N N . PRO A 1 110 ? -17.351 3.265 14.466 1.00 65.06 110 PRO A N 1
ATOM 853 C CA . PRO A 1 110 ? -16.815 3.456 13.115 1.00 65.06 110 PRO A CA 1
ATOM 854 C C . PRO A 1 110 ? -16.018 2.259 12.592 1.00 65.06 110 PRO A C 1
ATOM 856 O O . PRO A 1 110 ? -16.042 1.977 11.399 1.00 65.06 110 PRO A O 1
ATOM 859 N N . ALA A 1 111 ? -15.363 1.529 13.498 1.00 62.22 111 ALA A N 1
ATOM 860 C CA . ALA A 1 111 ? -14.614 0.318 13.191 1.00 62.22 111 ALA A CA 1
ATOM 861 C C . ALA A 1 111 ? -15.472 -0.857 12.684 1.00 62.22 111 ALA A C 1
ATOM 863 O O . ALA A 1 111 ? -14.948 -1.771 12.058 1.00 62.22 111 ALA A O 1
ATOM 864 N N . PHE A 1 112 ? -16.779 -0.839 12.955 1.00 63.28 112 PHE A N 1
ATOM 865 C CA . PHE A 1 112 ? -17.742 -1.862 12.530 1.00 63.28 112 PHE A CA 1
ATOM 866 C C . PHE A 1 112 ? -18.846 -1.281 11.633 1.00 63.28 112 PHE A C 1
ATOM 868 O O . PHE A 1 112 ? -19.591 -2.007 10.973 1.00 63.28 112 PHE A O 1
ATOM 875 N N . GLY A 1 113 ? -18.971 0.045 11.606 1.00 59.75 113 GLY A N 1
ATOM 876 C CA . GLY A 1 113 ? -19.979 0.771 10.858 1.00 59.75 113 GLY A CA 1
ATOM 877 C C . GLY A 1 113 ? -19.629 0.858 9.378 1.00 59.75 113 GLY A C 1
ATOM 878 O O . GLY A 1 113 ? -18.636 1.467 9.000 1.00 59.75 113 GLY A O 1
ATOM 879 N N . LYS A 1 114 ? -20.496 0.301 8.524 1.00 50.97 114 LYS A N 1
ATOM 880 C CA . LYS A 1 114 ? -20.518 0.483 7.057 1.00 50.97 114 LYS A CA 1
ATOM 881 C C . LYS A 1 114 ? -19.148 0.438 6.362 1.00 50.97 114 LYS A C 1
ATOM 883 O O . LYS A 1 114 ? -18.981 1.075 5.319 1.00 50.97 114 LYS A O 1
ATOM 888 N N . GLN A 1 115 ? -18.193 -0.361 6.842 1.00 53.91 115 GLN A N 1
ATOM 889 C CA . GLN A 1 115 ? -17.230 -0.926 5.906 1.00 53.91 115 GLN A CA 1
ATOM 890 C C . GLN A 1 115 ? -18.084 -1.665 4.886 1.00 53.91 115 GLN A C 1
ATOM 892 O O . GLN A 1 115 ? -18.830 -2.580 5.235 1.00 53.91 115 GLN A O 1
ATOM 897 N N . ARG A 1 116 ? -18.090 -1.163 3.648 1.00 48.59 116 ARG A N 1
ATOM 898 C CA . ARG A 1 116 ? -18.736 -1.827 2.523 1.00 48.59 116 ARG A CA 1
ATOM 899 C C . ARG A 1 116 ? -17.965 -3.115 2.304 1.00 48.59 116 ARG A C 1
ATOM 901 O O . ARG A 1 116 ? -17.081 -3.184 1.459 1.00 48.59 116 ARG A O 1
ATOM 908 N N . VAL A 1 117 ? -18.283 -4.123 3.106 1.00 51.12 117 VAL A N 1
ATOM 909 C CA . VAL A 1 117 ? -18.043 -5.499 2.735 1.00 51.12 117 VAL A CA 1
ATOM 910 C C . VAL A 1 117 ? -18.703 -5.607 1.364 1.00 51.12 117 VAL A C 1
ATOM 912 O O . VAL A 1 117 ? -19.885 -5.281 1.227 1.00 51.12 117 VAL A O 1
ATOM 915 N N . SER A 1 118 ? -17.897 -5.859 0.332 1.00 50.91 118 SER A N 1
ATOM 916 C CA . SER A 1 118 ? -18.376 -5.935 -1.048 1.00 50.91 118 SER A CA 1
ATOM 917 C C . SER A 1 118 ? -19.627 -6.815 -1.078 1.00 50.91 118 SER A C 1
ATOM 919 O O . SER A 1 118 ? -19.669 -7.814 -0.362 1.00 50.91 118 SER A O 1
ATOM 921 N N . GLU A 1 119 ? -20.651 -6.481 -1.873 1.00 54.72 119 GLU A N 1
ATOM 922 C CA . GLU A 1 119 ? -21.867 -7.317 -1.977 1.00 54.72 119 GLU A CA 1
ATOM 923 C C . GLU A 1 119 ? -21.524 -8.794 -2.258 1.00 54.72 119 GLU A C 1
ATOM 925 O O . GLU A 1 119 ? -22.233 -9.701 -1.829 1.00 54.72 119 GLU A O 1
ATOM 930 N N . ASN A 1 120 ? -20.368 -9.041 -2.883 1.00 53.19 120 ASN A N 1
ATOM 931 C CA . ASN A 1 120 ? -19.849 -10.371 -3.184 1.00 53.19 120 ASN A CA 1
ATOM 932 C C . ASN A 1 120 ? -19.210 -11.106 -1.992 1.00 53.19 120 ASN A C 1
ATOM 934 O O . ASN A 1 120 ? -18.929 -12.295 -2.100 1.00 53.19 120 ASN A O 1
ATOM 938 N N . THR A 1 121 ? -18.969 -10.468 -0.849 1.00 53.66 121 THR A N 1
ATOM 939 C CA . THR A 1 121 ? -18.442 -11.149 0.348 1.00 53.66 121 THR A CA 1
ATOM 940 C C . THR A 1 121 ? -19.511 -12.001 1.038 1.00 53.66 121 THR A C 1
ATOM 942 O O . THR A 1 121 ? -19.179 -12.911 1.790 1.00 53.66 121 THR A O 1
ATOM 945 N N . ALA A 1 122 ? -20.792 -11.772 0.723 1.00 51.44 122 ALA A N 1
ATOM 946 C CA . ALA A 1 122 ? -21.895 -12.650 1.110 1.00 51.44 122 ALA A CA 1
ATOM 947 C C . ALA A 1 122 ? -22.010 -13.912 0.231 1.00 51.44 122 ALA A C 1
ATOM 949 O O . ALA A 1 122 ? -22.945 -14.695 0.413 1.00 51.44 122 ALA A O 1
ATOM 950 N N . LEU A 1 123 ? -21.083 -14.140 -0.714 1.00 50.75 123 LEU A N 1
ATOM 951 C CA . LEU A 1 123 ? -21.001 -15.418 -1.412 1.00 50.75 123 LEU A CA 1
ATOM 952 C C . LEU A 1 123 ? -20.743 -16.511 -0.380 1.00 50.75 123 LEU A C 1
ATOM 954 O O . LEU A 1 123 ? -19.683 -16.578 0.242 1.00 50.75 123 LEU A O 1
ATOM 958 N N . THR A 1 124 ? -21.744 -17.364 -0.192 1.00 50.56 124 THR A N 1
ATOM 959 C CA . THR A 1 124 ? -21.649 -18.539 0.661 1.00 50.56 124 THR A CA 1
ATOM 960 C C . THR A 1 124 ? -20.523 -19.405 0.111 1.00 50.56 124 THR A C 1
ATOM 962 O O . THR A 1 124 ? -20.674 -20.058 -0.919 1.00 50.56 124 THR A O 1
ATOM 965 N N . VAL A 1 125 ? -19.360 -19.383 0.762 1.00 54.69 125 VAL A N 1
ATOM 966 C CA . VAL A 1 125 ? -18.295 -20.335 0.463 1.00 54.69 125 VAL A CA 1
ATOM 967 C C . VAL A 1 125 ? -18.840 -21.699 0.867 1.00 54.69 125 VAL A C 1
ATOM 969 O O . VAL A 1 125 ? -18.889 -22.034 2.044 1.00 54.69 125 VAL A O 1
ATOM 972 N N . THR A 1 126 ? -19.273 -22.497 -0.109 1.00 54.56 126 THR A N 1
ATOM 973 C CA . THR A 1 126 ? -19.725 -23.888 0.083 1.00 54.56 126 THR A CA 1
ATOM 974 C C . THR A 1 126 ? -18.564 -24.846 0.365 1.00 54.56 126 THR A C 1
ATOM 976 O O . THR A 1 126 ? -18.704 -26.060 0.236 1.00 54.56 126 THR A O 1
ATOM 979 N N . GLY A 1 127 ? -17.390 -24.319 0.720 1.00 56.03 127 GLY A N 1
ATOM 980 C CA . GLY A 1 127 ? -16.337 -25.117 1.318 1.00 56.03 127 GLY A CA 1
ATOM 981 C C . GLY A 1 127 ? -16.816 -25.569 2.688 1.00 56.03 127 GLY A C 1
ATOM 982 O O . GLY A 1 127 ? -17.328 -24.756 3.454 1.00 56.03 127 GLY A O 1
ATOM 983 N N . ALA A 1 128 ? -16.671 -26.858 2.989 1.00 53.09 128 ALA A N 1
ATOM 984 C CA . ALA A 1 128 ? -16.898 -27.389 4.324 1.00 53.09 128 ALA A CA 1
ATOM 985 C C . ALA A 1 128 ? -15.896 -26.735 5.288 1.00 53.09 128 ALA A C 1
ATOM 987 O O . ALA A 1 128 ? -14.822 -27.270 5.551 1.00 53.09 128 ALA A O 1
ATOM 988 N N . ALA A 1 129 ? -16.222 -25.536 5.768 1.00 57.00 129 ALA A N 1
ATOM 989 C CA . ALA A 1 129 ? -15.530 -24.923 6.875 1.00 57.00 129 ALA A CA 1
ATOM 990 C C . ALA A 1 129 ? -15.824 -25.819 8.074 1.00 57.00 129 ALA A C 1
ATOM 992 O O . ALA A 1 129 ? -16.934 -25.835 8.607 1.00 57.00 129 ALA A O 1
ATOM 993 N N . THR A 1 130 ? -14.845 -26.635 8.456 1.00 57.41 130 THR A N 1
ATOM 994 C CA . THR A 1 130 ? -14.865 -27.281 9.762 1.00 57.41 130 THR A CA 1
ATOM 995 C C . THR A 1 130 ? -15.048 -26.180 10.791 1.00 57.41 130 THR A C 1
ATOM 997 O O . THR A 1 130 ? -14.275 -25.218 10.788 1.00 57.41 130 THR A O 1
ATOM 1000 N N . ALA A 1 131 ? -16.085 -26.300 11.624 1.00 56.94 131 ALA A N 1
ATOM 1001 C CA . ALA A 1 131 ? -16.301 -25.379 12.728 1.00 56.94 131 ALA A CA 1
ATOM 1002 C C . ALA A 1 131 ? -14.975 -25.196 13.474 1.00 56.94 131 ALA A C 1
ATOM 1004 O O . ALA A 1 131 ? -14.282 -26.180 13.757 1.00 56.94 131 ALA A O 1
ATOM 1005 N N . ALA A 1 132 ? -14.598 -23.942 13.734 1.00 58.66 132 ALA A N 1
ATOM 1006 C CA . ALA A 1 132 ? -13.438 -23.666 14.564 1.00 58.66 132 ALA A CA 1
ATOM 1007 C C . ALA A 1 132 ? -13.601 -24.428 15.886 1.00 58.66 132 ALA A C 1
ATOM 1009 O O . ALA A 1 132 ? -14.713 -24.506 16.416 1.00 58.66 132 ALA A O 1
ATOM 1010 N N . ALA A 1 133 ? -12.515 -25.021 16.390 1.00 59.16 133 ALA A N 1
ATOM 1011 C CA . ALA A 1 133 ? -12.530 -25.651 17.704 1.00 59.16 133 ALA A CA 1
ATOM 1012 C C . ALA A 1 133 ? -13.078 -24.632 18.711 1.00 59.16 133 ALA A C 1
ATOM 1014 O O . ALA A 1 133 ? -12.551 -23.523 18.779 1.00 59.16 133 ALA A O 1
ATOM 1015 N N . ASP A 1 134 ? -14.153 -24.995 19.414 1.00 51.31 134 ASP A N 1
ATOM 1016 C CA . ASP A 1 134 ? -14.852 -24.126 20.361 1.00 51.31 134 ASP A CA 1
ATOM 1017 C C . ASP A 1 134 ? -13.839 -23.458 21.314 1.00 51.31 134 ASP A C 1
ATOM 1019 O O . ASP A 1 134 ? -13.255 -24.145 22.163 1.00 51.31 134 ASP A O 1
ATOM 1023 N N . PRO A 1 135 ? -13.587 -22.140 21.172 1.00 50.84 135 PRO A N 1
ATOM 1024 C CA . PRO A 1 135 ? -12.588 -21.448 21.974 1.00 50.84 135 PRO A CA 1
ATOM 1025 C C . PRO A 1 135 ? -13.003 -21.348 23.447 1.00 50.84 135 PRO A C 1
ATOM 1027 O O . PRO A 1 135 ? -12.151 -21.040 24.286 1.00 50.84 135 PRO A O 1
ATOM 1030 N N . GLY A 1 136 ? -14.266 -21.658 23.775 1.00 49.88 136 GLY A N 1
ATOM 1031 C CA . GLY A 1 136 ? -14.746 -21.779 25.145 1.00 49.88 136 GLY A CA 1
ATOM 1032 C C . GLY A 1 136 ? -13.975 -22.839 25.924 1.00 49.88 136 GLY A C 1
ATOM 1033 O O . GLY A 1 136 ? -13.623 -22.613 27.071 1.00 49.88 136 GLY A O 1
ATOM 1034 N N . ASN A 1 137 ? -13.556 -23.945 25.304 1.00 47.19 137 ASN A N 1
ATOM 1035 C CA . ASN A 1 137 ? -12.878 -25.053 25.987 1.00 47.19 137 ASN A CA 1
ATOM 1036 C C . ASN A 1 137 ? -11.385 -24.797 26.311 1.00 47.19 137 ASN A C 1
ATOM 1038 O O . ASN A 1 137 ? -10.510 -25.631 26.057 1.00 47.19 137 ASN A O 1
ATOM 1042 N N . ARG A 1 138 ? -11.042 -23.669 26.947 1.00 47.44 138 ARG A N 1
ATOM 1043 C CA . ARG A 1 138 ? -9.742 -23.539 27.626 1.00 47.44 138 ARG A CA 1
ATOM 1044 C C . ARG A 1 138 ? -9.720 -24.469 28.847 1.00 47.44 138 ARG A C 1
ATOM 1046 O O . ARG A 1 138 ? -10.253 -24.144 29.899 1.00 47.44 138 ARG A O 1
ATOM 1053 N N . LYS A 1 139 ? -9.024 -25.604 28.705 1.00 44.22 139 LYS A N 1
ATOM 1054 C CA . LYS A 1 139 ? -8.684 -26.594 29.752 1.00 44.22 139 LYS A CA 1
ATOM 1055 C C . LYS A 1 139 ? -9.863 -27.384 30.344 1.00 44.22 139 LYS A C 1
ATOM 1057 O O . LYS A 1 139 ? -10.223 -27.191 31.498 1.00 44.22 139 LYS A O 1
ATOM 1062 N N . GLY A 1 140 ? -10.376 -28.367 29.604 1.00 43.62 140 GLY A N 1
ATOM 1063 C CA . GLY A 1 140 ? -11.006 -29.563 30.196 1.00 43.62 140 GLY A CA 1
ATOM 1064 C C . GLY A 1 140 ? -12.258 -29.346 31.058 1.00 43.62 140 GLY A C 1
ATOM 1065 O O . GLY A 1 140 ? -12.636 -30.246 31.802 1.00 43.62 140 GLY A O 1
ATOM 1066 N N . SER A 1 141 ? -12.901 -28.184 30.971 1.00 42.88 141 SER A N 1
ATOM 1067 C CA . SER A 1 141 ? -14.160 -27.896 31.647 1.00 42.88 141 SER A CA 1
ATOM 1068 C C . SER A 1 141 ? -15.270 -27.903 30.609 1.00 42.88 141 SER A C 1
ATOM 1070 O O . SER A 1 141 ? -15.335 -27.000 29.782 1.00 42.88 141 SER A O 1
ATOM 1072 N N . ALA A 1 142 ? -16.192 -28.862 30.705 1.00 48.88 142 ALA A N 1
ATOM 1073 C CA . ALA A 1 142 ? -17.445 -28.895 29.941 1.00 48.88 142 ALA A CA 1
ATOM 1074 C C . ALA A 1 142 ? -18.388 -27.698 30.236 1.00 48.88 142 ALA A C 1
ATOM 1076 O O . ALA A 1 142 ? -19.575 -27.756 29.934 1.00 48.88 142 ALA A O 1
ATOM 1077 N N . SER A 1 143 ? -17.881 -26.638 30.872 1.00 47.66 143 SER A N 1
ATOM 1078 C CA . SER A 1 143 ? -18.632 -25.525 31.448 1.00 47.66 143 SER A CA 1
ATOM 1079 C C . SER A 1 143 ? -17.995 -24.158 31.176 1.00 47.66 143 SER A C 1
ATOM 1081 O O . SER A 1 143 ? -18.373 -23.176 31.815 1.00 47.66 143 SER A O 1
ATOM 1083 N N . ALA A 1 144 ? -17.015 -24.057 30.279 1.00 56.22 144 ALA A N 1
ATOM 1084 C CA . ALA A 1 144 ? -16.459 -22.760 29.924 1.00 56.22 144 ALA A CA 1
ATOM 1085 C C . ALA A 1 144 ? -17.386 -22.057 28.917 1.00 56.22 144 ALA A C 1
ATOM 1087 O O . ALA A 1 144 ? -17.272 -22.201 27.701 1.00 56.22 144 ALA A O 1
ATOM 1088 N N . VAL A 1 145 ? -18.377 -21.358 29.470 1.00 64.19 145 VAL A N 1
ATOM 1089 C CA . VAL A 1 145 ? -19.331 -20.542 28.721 1.00 64.19 145 VAL A CA 1
ATOM 1090 C C . VAL A 1 145 ? -18.585 -19.349 28.126 1.00 64.19 145 VAL A C 1
ATOM 1092 O O . VAL A 1 145 ? -17.889 -18.631 28.840 1.00 64.19 145 VAL A O 1
ATOM 1095 N N . THR A 1 146 ? -18.725 -19.149 26.815 1.00 67.69 146 THR A N 1
ATOM 1096 C CA . THR A 1 146 ? -18.230 -17.941 26.143 1.00 67.69 146 THR A CA 1
ATOM 1097 C C . THR A 1 146 ? -19.079 -16.760 26.604 1.00 67.69 146 THR A C 1
ATOM 1099 O O . THR A 1 146 ? -20.295 -16.762 26.411 1.00 67.69 146 THR A O 1
ATOM 1102 N N . THR A 1 147 ? -18.455 -15.761 27.221 1.00 77.94 147 THR A N 1
ATOM 1103 C CA . THR A 1 147 ? -19.159 -14.593 27.763 1.00 77.94 147 THR A CA 1
ATOM 1104 C C . THR A 1 147 ? -19.291 -13.471 26.732 1.00 77.94 147 THR A C 1
ATOM 1106 O O . THR A 1 147 ? -18.577 -13.417 25.730 1.00 77.94 147 THR A O 1
ATOM 1109 N N . ASP A 1 148 ? -20.172 -12.510 26.999 1.00 80.38 148 ASP A N 1
ATOM 1110 C CA . ASP A 1 148 ? -20.292 -11.253 26.257 1.00 80.38 148 ASP A CA 1
ATOM 1111 C C . ASP A 1 148 ? -18.952 -10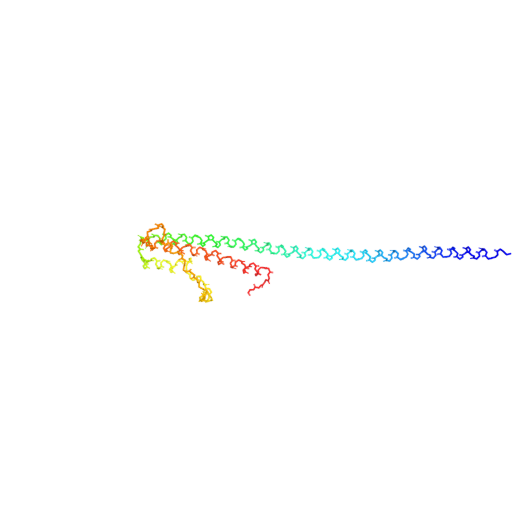.508 26.123 1.00 80.38 148 ASP A C 1
ATOM 1113 O O . ASP A 1 148 ? -18.704 -9.848 25.116 1.00 80.38 148 ASP A O 1
ATOM 1117 N N . THR A 1 149 ? -18.075 -10.664 27.112 1.00 77.81 149 THR A N 1
ATOM 1118 C CA . THR A 1 149 ? -16.734 -10.083 27.161 1.00 77.81 149 THR A CA 1
ATOM 1119 C C . THR A 1 149 ? -15.795 -10.798 26.193 1.00 77.81 149 THR A C 1
ATOM 1121 O O . THR A 1 149 ? -15.042 -10.139 25.477 1.00 77.81 149 THR A O 1
ATOM 1124 N N . ASP A 1 150 ? -15.883 -12.128 26.112 1.00 76.94 150 ASP A N 1
ATOM 1125 C CA . ASP A 1 150 ? -15.113 -12.929 25.155 1.00 76.94 150 ASP A CA 1
ATOM 1126 C C . ASP A 1 150 ? -15.551 -12.635 23.715 1.00 76.94 150 ASP A C 1
ATOM 1128 O O . ASP A 1 150 ? -14.713 -12.445 22.833 1.00 76.94 150 ASP A O 1
ATOM 1132 N N . ILE A 1 151 ? -16.864 -12.514 23.488 1.00 78.62 151 ILE A N 1
ATOM 1133 C CA . ILE A 1 151 ? -17.428 -12.140 22.185 1.00 78.62 151 ILE A CA 1
ATOM 1134 C C . ILE A 1 151 ? -16.988 -10.725 21.803 1.00 78.62 151 ILE A C 1
ATOM 1136 O O . ILE A 1 151 ? -16.530 -10.514 20.685 1.00 78.62 151 ILE A O 1
ATOM 1140 N N . ALA A 1 152 ? -17.080 -9.752 22.714 1.00 77.50 152 ALA A N 1
ATOM 1141 C CA . ALA A 1 152 ? -16.631 -8.387 22.444 1.00 77.50 152 ALA A CA 1
ATOM 1142 C C . ALA A 1 152 ? -15.121 -8.315 22.162 1.00 77.50 152 ALA A C 1
ATOM 1144 O O . ALA A 1 152 ? -14.692 -7.545 21.301 1.00 77.50 152 ALA A O 1
ATOM 1145 N N . GLY A 1 153 ? -14.323 -9.140 22.848 1.0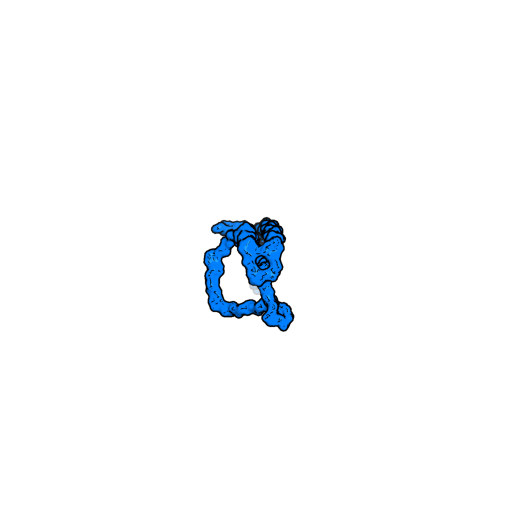0 77.62 153 GLY A N 1
ATOM 1146 C CA . GLY A 1 153 ? -12.898 -9.312 22.573 1.00 77.62 153 GLY A CA 1
ATOM 1147 C C . GLY A 1 153 ? -12.651 -9.820 21.154 1.00 77.62 153 GLY A C 1
ATOM 1148 O O . GLY A 1 153 ? -11.949 -9.161 20.390 1.00 77.62 153 GLY A O 1
ATOM 1149 N N . TRP A 1 154 ? -13.301 -10.926 20.782 1.00 82.56 154 TRP A N 1
ATOM 1150 C CA . TRP A 1 154 ? -13.195 -11.509 19.443 1.00 82.56 154 TRP A CA 1
ATOM 1151 C C . TRP A 1 154 ? -13.635 -10.541 18.341 1.00 82.56 154 TRP A C 1
ATOM 1153 O O . TRP A 1 154 ? -12.953 -10.417 17.327 1.00 82.56 154 TRP A O 1
ATOM 1163 N N . ILE A 1 155 ? -14.744 -9.823 18.542 1.00 77.94 155 ILE A N 1
ATOM 1164 C CA . ILE A 1 155 ? -15.239 -8.842 17.571 1.00 77.94 155 ILE A CA 1
ATOM 1165 C C . ILE A 1 155 ? -14.200 -7.737 17.350 1.00 77.94 155 ILE A C 1
ATOM 1167 O O . ILE A 1 155 ? -13.919 -7.398 16.204 1.00 77.94 155 ILE A O 1
ATOM 1171 N N . GLY A 1 156 ? -13.590 -7.222 18.422 1.00 79.31 156 GLY A N 1
ATOM 1172 C CA . GLY A 1 156 ? -12.524 -6.228 18.303 1.00 79.31 156 GLY A CA 1
ATOM 1173 C C . GLY A 1 156 ? -11.280 -6.753 17.579 1.00 79.31 156 GLY A C 1
ATOM 1174 O O . GLY A 1 156 ? -10.670 -6.015 16.811 1.00 79.31 156 GLY A O 1
ATOM 1175 N N . ASP A 1 157 ? -10.898 -8.015 17.802 1.00 80.25 157 ASP A N 1
ATOM 1176 C CA . ASP A 1 157 ? -9.752 -8.622 17.105 1.00 80.25 157 ASP A CA 1
ATOM 1177 C C . ASP A 1 157 ? -10.062 -8.782 15.609 1.00 80.25 157 ASP A C 1
ATOM 1179 O O . ASP A 1 157 ? -9.228 -8.511 14.745 1.00 80.25 157 ASP A O 1
ATOM 1183 N N . ALA A 1 158 ? -11.295 -9.181 15.290 1.00 81.12 158 ALA A N 1
ATOM 1184 C CA . ALA A 1 158 ? -11.749 -9.323 13.918 1.00 81.12 158 ALA A CA 1
ATOM 1185 C C . ALA A 1 158 ? -11.781 -7.976 13.175 1.00 81.12 158 ALA A C 1
ATOM 1187 O O . ALA A 1 158 ? -11.316 -7.916 12.036 1.00 81.12 158 ALA A O 1
ATOM 1188 N N . SER A 1 159 ? -12.290 -6.894 13.778 1.00 75.75 159 SER A N 1
ATOM 1189 C CA . SER A 1 159 ? -12.313 -5.580 13.110 1.00 75.75 159 SER A CA 1
ATOM 1190 C C . SER A 1 159 ? -10.927 -5.034 12.826 1.00 75.75 159 SER A C 1
ATOM 1192 O O . SER A 1 159 ? -10.725 -4.414 11.785 1.00 75.75 159 SER A O 1
ATOM 1194 N N . GLU A 1 160 ? -9.968 -5.264 13.716 1.00 79.94 160 GLU A N 1
ATOM 1195 C CA . GLU A 1 160 ? -8.577 -4.868 13.513 1.00 79.94 160 GLU A CA 1
ATOM 1196 C C . GLU A 1 160 ? -7.975 -5.554 12.281 1.00 79.94 160 GLU A C 1
ATOM 1198 O O . GLU A 1 160 ? -7.473 -4.878 11.379 1.00 79.94 160 GLU A O 1
ATOM 1203 N N . LEU A 1 161 ? -8.148 -6.876 12.171 1.00 81.94 161 LEU A N 1
ATOM 1204 C CA . LEU A 1 161 ? -7.714 -7.647 11.003 1.00 81.94 161 LEU A CA 1
ATOM 1205 C C . LEU A 1 161 ? -8.392 -7.167 9.711 1.00 81.94 161 LEU A C 1
ATOM 1207 O O . LEU A 1 161 ? -7.734 -7.004 8.682 1.00 81.94 161 LEU A O 1
ATOM 1211 N N . TYR A 1 162 ? -9.702 -6.902 9.745 1.00 81.94 162 TYR A N 1
ATOM 1212 C CA . TYR A 1 162 ? -10.421 -6.395 8.573 1.00 81.94 162 TYR A CA 1
ATOM 1213 C C . TYR A 1 162 ? -9.968 -4.991 8.167 1.00 81.94 162 TYR A C 1
ATOM 1215 O O . TYR A 1 162 ? -9.826 -4.718 6.970 1.00 81.94 162 TYR A O 1
ATOM 1223 N N . ALA A 1 163 ? -9.724 -4.097 9.126 1.00 80.50 163 ALA A N 1
ATOM 1224 C CA . ALA A 1 163 ? -9.217 -2.759 8.853 1.00 80.50 163 ALA A CA 1
ATOM 1225 C C . ALA A 1 163 ? -7.825 -2.808 8.209 1.00 80.50 163 ALA A C 1
ATOM 1227 O O . ALA A 1 163 ? -7.599 -2.142 7.197 1.00 80.50 163 ALA A O 1
ATOM 1228 N N . GLU A 1 164 ? -6.928 -3.654 8.721 1.00 82.94 164 GLU A N 1
ATOM 1229 C CA . GLU A 1 164 ? -5.601 -3.873 8.145 1.00 82.94 164 GLU A CA 1
ATOM 1230 C C . GLU A 1 164 ? -5.687 -4.427 6.714 1.00 82.94 164 GLU A C 1
ATOM 1232 O O . GLU A 1 164 ? -5.048 -3.900 5.797 1.00 82.94 164 GLU A O 1
ATOM 1237 N N . CYS A 1 165 ? -6.513 -5.454 6.489 1.00 84.44 165 CYS A N 1
ATOM 1238 C CA . CYS A 1 165 ? -6.744 -6.017 5.159 1.00 84.44 165 CYS A CA 1
ATOM 1239 C C . CYS A 1 165 ? -7.280 -4.970 4.176 1.00 84.44 165 CYS A C 1
ATOM 1241 O O . CYS A 1 165 ? -6.792 -4.878 3.049 1.00 84.44 165 CYS A O 1
ATOM 1243 N N . THR A 1 166 ? -8.255 -4.164 4.598 1.00 83.31 166 THR A N 1
ATOM 1244 C CA . THR A 1 166 ? -8.865 -3.140 3.741 1.00 83.31 166 THR A CA 1
ATOM 1245 C C . THR A 1 166 ? -7.858 -2.044 3.402 1.00 83.31 166 THR A C 1
ATOM 1247 O O . THR A 1 166 ? -7.700 -1.711 2.231 1.00 83.31 166 THR A O 1
ATOM 1250 N N . ALA A 1 167 ? -7.098 -1.555 4.389 1.00 83.25 167 ALA A N 1
ATOM 1251 C CA . ALA A 1 167 ? -6.055 -0.557 4.166 1.00 83.25 167 ALA A CA 1
ATOM 1252 C C . ALA A 1 167 ? -4.991 -1.053 3.173 1.00 83.25 167 ALA A C 1
ATOM 1254 O O . ALA A 1 167 ? -4.535 -0.295 2.319 1.00 83.25 167 ALA A O 1
ATOM 1255 N N . ARG A 1 168 ? -4.623 -2.340 3.237 1.00 85.62 168 ARG A N 1
ATOM 1256 C CA . ARG A 1 168 ? -3.698 -2.964 2.276 1.00 85.62 168 ARG A CA 1
ATOM 1257 C C . ARG A 1 168 ? -4.283 -3.070 0.867 1.00 85.62 168 ARG A C 1
ATOM 1259 O O . ARG A 1 168 ? -3.552 -2.870 -0.098 1.00 85.62 168 ARG A O 1
ATOM 1266 N N . LEU A 1 169 ? -5.570 -3.382 0.728 1.00 87.25 169 LEU A N 1
ATOM 1267 C CA . LEU A 1 169 ? -6.227 -3.436 -0.581 1.00 87.25 169 LEU A CA 1
ATOM 1268 C C . LEU A 1 169 ? -6.333 -2.043 -1.216 1.00 87.25 169 LEU A C 1
ATOM 1270 O O . LEU A 1 169 ? -5.922 -1.874 -2.362 1.00 87.25 169 LEU A O 1
ATOM 1274 N N . GLU A 1 170 ? -6.786 -1.044 -0.453 1.00 86.19 170 GLU A N 1
ATOM 1275 C CA . GLU A 1 170 ? -6.848 0.362 -0.888 1.00 86.19 170 GLU A CA 1
ATOM 1276 C C . GLU A 1 170 ? -5.462 0.878 -1.311 1.00 86.19 170 GLU A C 1
ATOM 1278 O O . GLU A 1 170 ? -5.317 1.613 -2.287 1.00 86.19 170 GLU A O 1
ATOM 1283 N N . ALA A 1 171 ? -4.414 0.446 -0.611 1.00 85.44 171 ALA A N 1
ATOM 1284 C CA . ALA A 1 171 ? -3.035 0.771 -0.939 1.00 85.44 171 ALA A CA 1
ATOM 1285 C C . ALA A 1 171 ? -2.574 0.193 -2.276 1.00 85.44 171 ALA A C 1
ATOM 1287 O O . ALA A 1 171 ? -1.930 0.893 -3.056 1.00 85.44 171 ALA A O 1
ATOM 1288 N N . ILE A 1 172 ? -2.914 -1.066 -2.561 1.00 87.44 172 ILE A N 1
ATOM 1289 C CA . ILE A 1 172 ? -2.603 -1.700 -3.847 1.00 87.44 172 ILE A CA 1
ATOM 1290 C C . ILE A 1 172 ? -3.340 -0.981 -4.980 1.00 87.44 172 ILE A C 1
ATOM 1292 O O . ILE A 1 172 ? -2.738 -0.711 -6.018 1.00 87.44 172 ILE A O 1
ATOM 1296 N N . GLU A 1 173 ? -4.609 -0.624 -4.774 1.00 87.31 173 GLU A N 1
ATOM 1297 C CA . GLU A 1 173 ? -5.397 0.144 -5.743 1.00 87.31 173 GLU A CA 1
ATOM 1298 C C . GLU A 1 173 ? -4.772 1.521 -6.008 1.00 87.31 173 GLU A C 1
ATOM 1300 O O . GLU A 1 173 ? -4.542 1.897 -7.159 1.00 87.31 173 GLU A O 1
ATOM 1305 N N . GLN A 1 174 ? -4.407 2.254 -4.953 1.00 87.56 174 GLN A N 1
ATOM 1306 C CA . GLN A 1 174 ? -3.771 3.565 -5.077 1.00 87.56 174 GLN A CA 1
ATOM 1307 C C . GLN A 1 174 ? -2.390 3.480 -5.743 1.00 87.56 174 GLN A C 1
ATOM 1309 O O . GLN A 1 174 ? -2.039 4.336 -6.563 1.00 87.56 174 GLN A O 1
ATOM 1314 N N . TRP A 1 175 ? -1.613 2.447 -5.420 1.00 89.56 175 TRP A N 1
ATOM 1315 C CA . TRP A 1 175 ? -0.323 2.185 -6.045 1.00 89.56 175 TRP A CA 1
ATOM 1316 C C . TRP A 1 175 ? -0.472 1.896 -7.543 1.00 89.56 175 TRP A C 1
ATOM 1318 O O . TRP A 1 175 ? 0.257 2.479 -8.355 1.00 89.56 175 TRP A O 1
ATOM 1328 N N . ASP A 1 176 ? -1.444 1.056 -7.919 1.00 88.69 176 ASP A N 1
ATOM 1329 C CA . ASP A 1 176 ? -1.750 0.739 -9.316 1.00 88.69 176 ASP A CA 1
ATOM 1330 C C . ASP A 1 176 ? -2.208 1.984 -10.080 1.00 88.69 176 ASP A C 1
ATOM 1332 O O . ASP A 1 176 ? -1.694 2.262 -11.166 1.00 88.69 176 ASP A O 1
ATOM 1336 N N . ALA A 1 177 ? -3.085 2.797 -9.488 1.00 87.38 177 ALA A N 1
ATOM 1337 C CA . ALA A 1 177 ? -3.508 4.070 -10.062 1.00 87.38 177 ALA A CA 1
ATOM 1338 C C . ALA A 1 177 ? -2.319 5.027 -10.273 1.00 87.38 177 ALA A C 1
ATOM 1340 O O . ALA A 1 177 ? -2.221 5.683 -11.313 1.00 87.38 177 ALA A O 1
ATOM 1341 N N . GLY A 1 178 ? -1.369 5.076 -9.332 1.00 84.88 178 GLY A N 1
ATOM 1342 C CA . GLY A 1 178 ? -0.166 5.908 -9.423 1.00 84.88 178 GLY A CA 1
ATOM 1343 C C . GLY A 1 178 ? 0.799 5.494 -10.542 1.00 84.88 178 GLY A C 1
ATOM 1344 O O . GLY A 1 178 ? 1.421 6.350 -11.182 1.00 84.88 178 GLY A O 1
ATOM 1345 N N . ILE A 1 179 ? 0.918 4.193 -10.823 1.00 86.19 179 ILE A N 1
ATOM 1346 C CA . ILE A 1 179 ? 1.858 3.668 -11.827 1.00 86.19 179 ILE A CA 1
ATOM 1347 C C . ILE A 1 179 ? 1.203 3.510 -13.198 1.00 86.19 179 ILE A C 1
ATOM 1349 O O . ILE A 1 179 ? 1.782 3.960 -14.193 1.00 86.19 179 ILE A O 1
ATOM 1353 N N . ASN A 1 180 ? 0.008 2.924 -13.248 1.00 85.00 180 ASN A N 1
ATOM 1354 C CA . ASN A 1 180 ? -0.684 2.514 -14.469 1.00 85.00 180 ASN A CA 1
ATOM 1355 C C . ASN A 1 180 ? -1.810 3.471 -14.888 1.00 85.00 180 ASN A C 1
ATOM 1357 O O . ASN A 1 180 ? -2.300 3.365 -16.009 1.00 85.00 180 ASN A O 1
ATOM 1361 N N . GLY A 1 181 ? -2.216 4.419 -14.034 1.00 77.88 181 GLY A N 1
ATOM 1362 C CA . GLY A 1 181 ? -3.250 5.407 -14.365 1.00 77.88 181 GLY A CA 1
ATOM 1363 C C . GLY A 1 181 ? -4.664 4.834 -14.486 1.00 77.88 181 GLY A C 1
ATOM 1364 O O . GLY A 1 181 ? -5.545 5.515 -15.009 1.00 77.88 181 GLY A O 1
ATOM 1365 N N . ARG A 1 182 ? -4.889 3.597 -14.029 1.00 65.38 182 ARG A N 1
ATOM 1366 C CA . ARG A 1 182 ? -6.218 2.982 -13.971 1.00 65.38 182 ARG A CA 1
ATOM 1367 C C . ARG A 1 182 ? -6.985 3.558 -12.776 1.00 65.38 182 ARG A C 1
ATOM 1369 O O . ARG A 1 182 ? -6.434 3.635 -11.682 1.00 65.38 182 ARG A O 1
ATOM 1376 N N . ARG A 1 183 ? -8.212 4.016 -13.020 1.00 55.91 183 ARG A N 1
ATOM 1377 C CA . ARG A 1 183 ? -9.219 4.375 -12.014 1.00 55.91 183 ARG A CA 1
ATOM 1378 C C . ARG A 1 183 ? -10.435 3.496 -12.228 1.00 55.91 183 ARG A C 1
ATOM 1380 O O . ARG A 1 183 ? -10.709 3.206 -13.416 1.00 55.91 183 ARG A O 1
#

Secondary structure (DSSP, 8-state):
--HHHHHHHHHHHHHHHHHHHHHHHHHHHHHHHHHHHHHHHHHHHHHHHHHHHHHHHHHHHHHHHHHHHHHHHHHHHHHHHHHHHHHHHHH--S-SS--HHHHHHHHH-TTTS-----GGGG----S--PPPP-TT-SSS-TT-PPPHHHHHHHHHHHHHHHHHHHHHHHHHHHHHHHHH---

Sequence (183 aa):
MPILGVYGMIVAILIAIGGGVGYKINDHFASRNLTQCETEKEIMVRVHRDEATRRIKKAAESTDKVMAYVMNRIAEAEKQNQEARNELKKYTTGRDCLSGDARRVLESAPAFGKQRVSENTALTVTGAATAAADPGNRKGSASAVTTDTDIAGWIGDASELYAECTARLEAIEQWDAGINGRR

Organism: NCBI:txid52441

Radius of gyration: 39.65 Å; chains: 1; bounding box: 95×37×105 Å